Protein AF-C4J8D1-F1 (afdb_monomer_lite)

pLDDT: mean 80.63, std 13.25, range [53.44, 94.12]

Sequence (50 aa):
MSSMSITGCTEHLGPGHKNDAHLGHVFDDGPPPTGKRYCINSASLKLKPQ

Radius of gyration: 13.67 Å; chains: 1; bounding box: 24×30×38 Å

Structure (mmCIF, N/CA/C/O backbone):
data_AF-C4J8D1-F1
#
_entry.id   AF-C4J8D1-F1
#
loop_
_atom_site.group_PDB
_atom_site.id
_atom_site.type_symbol
_atom_site.label_atom_id
_atom_site.label_alt_id
_atom_site.label_comp_id
_atom_site.label_asym_id
_atom_site.label_entity_id
_atom_site.label_seq_id
_atom_site.pdbx_PDB_ins_code
_atom_site.Cartn_x
_atom_site.Cartn_y
_atom_site.Cartn_z
_atom_site.occupancy
_atom_site.B_iso_or_equiv
_atom_site.auth_seq_id
_atom_site.auth_comp_id
_atom_site.auth_asym_id
_atom_site.auth_atom_id
_atom_site.pdbx_PDB_model_num
ATOM 1 N N . MET A 1 1 ? -9.783 -17.078 4.078 1.00 56.59 1 MET A N 1
ATOM 2 C CA . MET A 1 1 ? -9.382 -15.697 4.425 1.00 56.59 1 MET A CA 1
ATOM 3 C C . MET A 1 1 ? -9.481 -14.887 3.144 1.00 56.59 1 MET A C 1
ATOM 5 O O . MET A 1 1 ? -8.806 -15.247 2.192 1.00 56.59 1 MET A O 1
ATOM 9 N N . SER A 1 2 ? -10.401 -13.924 3.054 1.00 64.38 2 SER A N 1
ATOM 10 C CA . SER A 1 2 ? -10.611 -13.151 1.821 1.00 64.38 2 SER A CA 1
ATOM 11 C C . SER A 1 2 ? -9.488 -12.119 1.692 1.00 64.38 2 SER A C 1
ATOM 13 O O . SER A 1 2 ? -9.477 -11.140 2.431 1.00 64.38 2 SER A O 1
ATOM 15 N N . SER A 1 3 ? -8.495 -12.379 0.841 1.00 77.50 3 SER A N 1
ATOM 16 C CA . SER A 1 3 ? -7.408 -11.442 0.540 1.00 77.50 3 SER A CA 1
ATOM 17 C C . SER A 1 3 ? -7.613 -10.871 -0.855 1.00 77.50 3 SER A C 1
ATOM 19 O O . SER A 1 3 ? -7.695 -11.636 -1.816 1.00 77.50 3 SER A O 1
ATOM 21 N N . MET A 1 4 ? -7.675 -9.548 -0.980 1.00 79.88 4 MET A N 1
ATOM 22 C CA . MET A 1 4 ? -7.769 -8.890 -2.285 1.00 79.88 4 MET A CA 1
ATOM 23 C C . MET A 1 4 ? -6.350 -8.568 -2.769 1.00 79.88 4 MET A C 1
ATOM 25 O O . MET A 1 4 ? -5.580 -7.934 -2.041 1.00 79.88 4 MET A O 1
ATOM 29 N N . SER A 1 5 ? -5.983 -9.014 -3.972 1.00 83.31 5 SER A N 1
ATOM 30 C CA . SER A 1 5 ? -4.690 -8.667 -4.575 1.00 83.31 5 SER A CA 1
ATOM 31 C C . SER A 1 5 ? -4.658 -7.191 -4.971 1.00 83.31 5 SER A C 1
ATOM 33 O O . SER A 1 5 ? -5.621 -6.655 -5.520 1.00 83.31 5 SER A O 1
ATOM 35 N N . ILE A 1 6 ? -3.537 -6.538 -4.683 1.00 83.62 6 ILE A N 1
ATOM 36 C CA . ILE A 1 6 ? -3.260 -5.149 -5.030 1.00 83.62 6 ILE A CA 1
ATOM 37 C C . ILE A 1 6 ? -2.377 -5.165 -6.274 1.00 83.62 6 ILE A C 1
ATOM 39 O O . ILE A 1 6 ? -1.228 -5.611 -6.228 1.00 83.62 6 ILE A O 1
ATOM 43 N N . THR A 1 7 ? -2.910 -4.642 -7.369 1.00 83.62 7 THR A N 1
ATOM 44 C CA . THR A 1 7 ? -2.197 -4.476 -8.636 1.00 83.62 7 THR A CA 1
ATOM 45 C C . THR A 1 7 ? -2.047 -2.987 -8.914 1.00 83.62 7 THR A C 1
ATOM 47 O O . THR A 1 7 ? -2.997 -2.225 -8.734 1.00 83.62 7 THR A O 1
ATOM 50 N N . GLY A 1 8 ? -0.857 -2.554 -9.322 1.00 74.19 8 GLY A N 1
ATOM 51 C CA . GLY A 1 8 ? -0.602 -1.166 -9.689 1.00 74.19 8 GLY A CA 1
ATOM 52 C C . GLY A 1 8 ? 0.413 -1.055 -10.816 1.00 74.19 8 GLY A C 1
ATOM 53 O O . GLY A 1 8 ? 1.258 -1.923 -11.005 1.00 74.19 8 GLY A O 1
ATOM 54 N N . CYS A 1 9 ? 0.325 0.025 -11.585 1.00 69.25 9 CYS A N 1
ATOM 55 C CA . CYS A 1 9 ? 1.262 0.300 -12.667 1.00 69.25 9 CYS A CA 1
ATOM 56 C C . CYS A 1 9 ? 2.574 0.849 -12.091 1.00 69.25 9 CYS A C 1
ATOM 58 O O . CYS A 1 9 ? 2.610 2.006 -11.674 1.00 69.25 9 CYS A O 1
ATOM 60 N N . THR A 1 10 ? 3.642 0.044 -12.045 1.00 63.78 10 THR A N 1
ATOM 61 C CA . THR A 1 10 ? 4.919 0.464 -11.429 1.00 63.78 10 THR A CA 1
ATOM 62 C C . THR A 1 10 ? 5.670 1.526 -12.226 1.00 63.78 10 THR A C 1
ATOM 64 O O . THR A 1 10 ? 6.458 2.261 -11.645 1.00 63.78 10 THR A O 1
ATOM 67 N N . GLU A 1 11 ? 5.386 1.702 -13.513 1.00 59.19 11 GLU A N 1
ATOM 68 C CA . GLU A 1 11 ? 5.927 2.792 -14.326 1.00 59.19 11 GLU A CA 1
ATOM 69 C C . GLU A 1 11 ? 5.280 2.792 -15.714 1.00 59.19 11 GLU A C 1
ATOM 71 O O . GLU A 1 11 ? 4.978 1.740 -16.279 1.00 59.19 11 GLU A O 1
ATOM 76 N N . HIS A 1 12 ? 5.059 3.984 -16.273 1.00 58.47 12 HIS A N 1
ATOM 77 C CA . HIS A 1 12 ? 4.697 4.131 -17.680 1.00 58.47 12 HIS A CA 1
ATOM 78 C C . HIS A 1 12 ? 5.956 3.889 -18.520 1.00 58.47 12 HIS A C 1
ATOM 80 O O . HIS A 1 12 ? 6.759 4.800 -18.701 1.00 58.47 12 HIS A O 1
ATOM 86 N N . LEU A 1 13 ? 6.125 2.680 -19.060 1.00 55.25 13 LEU A N 1
ATOM 87 C CA . LEU A 1 13 ? 7.235 2.343 -19.970 1.00 55.25 13 LEU A CA 1
ATOM 88 C C . LEU A 1 13 ? 7.089 2.956 -21.384 1.00 55.25 13 LEU A C 1
ATOM 90 O O . LEU A 1 13 ? 7.781 2.556 -22.312 1.00 55.25 13 LEU A O 1
ATOM 94 N N . GLY A 1 14 ? 6.216 3.948 -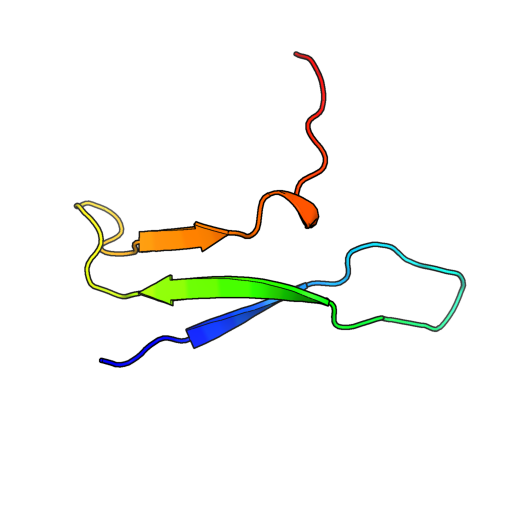21.568 1.00 56.53 14 GLY A N 1
ATOM 95 C CA . GLY A 1 14 ? 5.969 4.629 -22.840 1.00 56.53 14 GLY A CA 1
ATOM 96 C C . GLY A 1 14 ? 4.479 4.898 -23.080 1.00 56.53 14 GLY A C 1
ATOM 97 O O . GLY A 1 14 ? 3.635 4.466 -22.287 1.00 56.53 14 GLY A O 1
ATOM 98 N N . PRO A 1 15 ? 4.124 5.621 -24.158 1.00 55.06 15 PRO A N 1
ATOM 99 C CA . PRO A 1 15 ? 2.732 5.887 -24.501 1.00 55.06 15 PRO A CA 1
ATOM 100 C C . PRO A 1 15 ? 2.038 4.580 -24.920 1.00 55.06 15 PRO A C 1
ATOM 102 O O . PRO A 1 15 ? 2.243 4.087 -26.024 1.00 55.06 15 PRO A O 1
ATOM 105 N N . GLY A 1 16 ? 1.222 4.011 -24.024 1.00 62.59 16 GLY A N 1
ATOM 106 C CA . GLY A 1 16 ? 0.294 2.913 -24.332 1.00 62.59 16 GLY A CA 1
ATOM 107 C C . GLY A 1 16 ? 0.514 1.579 -23.608 1.00 62.59 16 GLY A C 1
ATOM 108 O O . GLY A 1 16 ? -0.330 0.699 -23.749 1.00 62.59 16 GLY A O 1
ATOM 109 N N . HIS A 1 17 ? 1.576 1.409 -22.809 1.00 53.44 17 HIS A N 1
ATOM 110 C CA . HIS A 1 17 ? 1.836 0.142 -22.107 1.00 53.44 17 HIS A CA 1
ATOM 111 C C . HIS A 1 17 ? 1.683 0.287 -20.588 1.00 53.44 17 HIS A C 1
ATOM 113 O O . HIS A 1 17 ? 2.603 0.707 -19.884 1.00 53.44 17 HIS A O 1
ATOM 119 N N . LYS A 1 18 ? 0.492 -0.057 -20.087 1.00 59.72 18 LYS A N 1
ATOM 120 C CA . LYS A 1 18 ? 0.212 -0.195 -18.654 1.0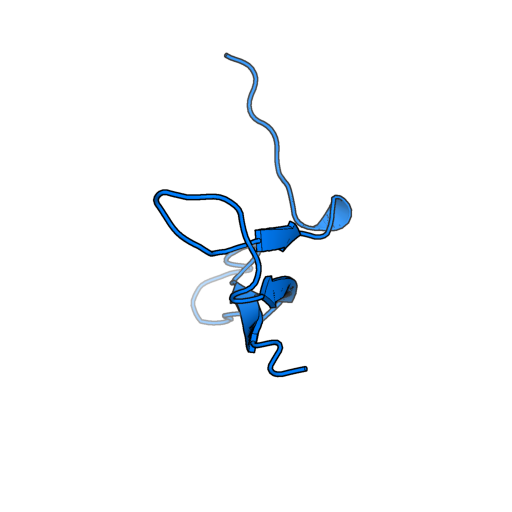0 59.72 18 LYS A CA 1
ATOM 121 C C . LYS A 1 18 ? 0.563 -1.617 -18.216 1.00 59.72 18 LYS A C 1
ATOM 123 O 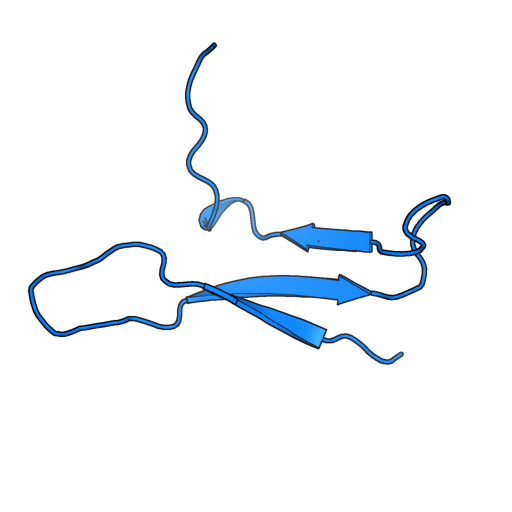O . LYS A 1 18 ? -0.149 -2.560 -18.540 1.00 59.72 18 LYS A O 1
ATOM 128 N N . ASN A 1 19 ? 1.686 -1.771 -17.521 1.00 66.94 19 ASN A N 1
ATOM 129 C CA . ASN A 1 19 ? 2.035 -3.042 -16.898 1.00 66.94 19 ASN A CA 1
ATOM 130 C C . ASN A 1 19 ? 1.382 -3.126 -15.526 1.00 66.94 19 ASN A C 1
ATOM 132 O O . ASN A 1 19 ? 1.738 -2.375 -14.623 1.00 66.94 19 ASN A O 1
ATOM 136 N N . ASP A 1 20 ? 0.446 -4.052 -15.386 1.00 74.75 20 ASP A N 1
ATOM 137 C CA . ASP A 1 20 ? -0.165 -4.411 -14.115 1.00 74.75 20 ASP A CA 1
ATOM 138 C C . ASP A 1 20 ? 0.847 -5.197 -13.270 1.00 74.75 20 ASP A C 1
ATOM 140 O O . ASP A 1 20 ? 0.992 -6.412 -13.396 1.00 74.75 20 ASP A O 1
ATOM 144 N N . ALA A 1 21 ? 1.596 -4.487 -12.424 1.00 81.94 21 ALA A N 1
ATOM 145 C CA . ALA A 1 21 ? 2.547 -5.096 -11.511 1.00 81.94 21 ALA A CA 1
ATOM 146 C C . ALA A 1 21 ? 1.855 -5.458 -10.194 1.00 81.94 21 ALA A C 1
ATOM 148 O O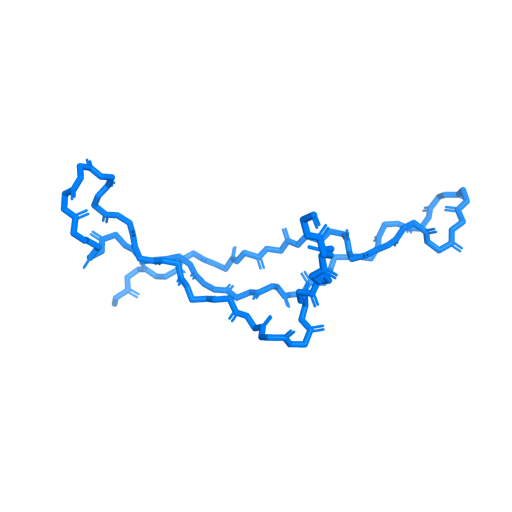 . ALA A 1 21 ? 1.116 -4.670 -9.597 1.00 81.94 21 ALA A O 1
ATOM 149 N N . HIS A 1 22 ? 2.113 -6.673 -9.724 1.00 88.38 22 HIS A N 1
ATOM 150 C CA . HIS A 1 22 ? 1.605 -7.139 -8.444 1.00 88.38 22 HIS A CA 1
ATOM 151 C C . HIS A 1 22 ? 2.326 -6.423 -7.292 1.00 88.38 22 HIS A C 1
ATOM 153 O O . HIS A 1 22 ? 3.530 -6.601 -7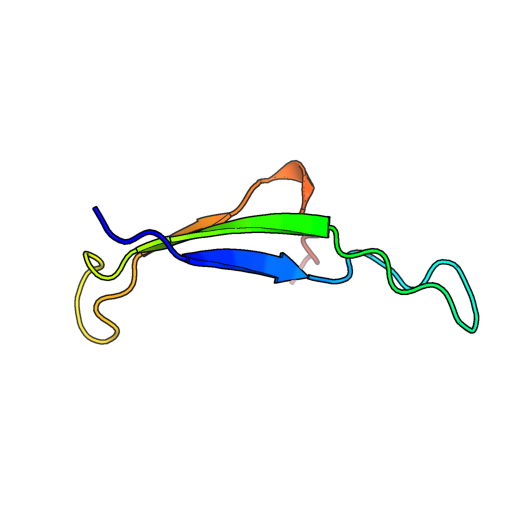.099 1.00 88.38 22 HIS A O 1
ATOM 159 N N . LEU A 1 23 ? 1.583 -5.637 -6.512 1.00 89.06 23 LEU A N 1
ATOM 160 C CA . LEU A 1 23 ? 2.103 -4.861 -5.384 1.00 89.06 23 LEU A CA 1
ATOM 161 C C . LEU A 1 23 ? 1.999 -5.621 -4.059 1.00 89.06 23 LEU A C 1
ATOM 163 O O . LEU A 1 23 ? 2.825 -5.414 -3.173 1.00 89.06 23 LEU A O 1
ATOM 167 N N . GLY A 1 24 ? 0.998 -6.492 -3.903 1.00 90.88 24 GLY A N 1
ATOM 168 C CA . GLY A 1 24 ? 0.783 -7.241 -2.667 1.00 90.88 24 GLY A CA 1
ATOM 169 C C . GLY A 1 24 ? -0.685 -7.559 -2.396 1.00 90.88 24 GLY A C 1
ATOM 170 O O . GLY A 1 24 ? -1.457 -7.781 -3.322 1.00 90.88 24 GLY A O 1
ATOM 171 N N . HIS A 1 25 ? -1.078 -7.580 -1.124 1.00 92.94 25 HIS A N 1
ATOM 172 C CA . HIS A 1 25 ? -2.420 -7.977 -0.688 1.00 92.94 25 HIS A CA 1
ATOM 173 C C . HIS A 1 25 ? -2.981 -7.015 0.359 1.00 92.94 25 HIS A C 1
ATOM 175 O O . HIS A 1 25 ? -2.242 -6.493 1.197 1.00 92.94 25 HIS A O 1
ATOM 181 N N . VAL A 1 26 ? -4.300 -6.826 0.354 1.00 91.19 26 VAL A N 1
ATOM 182 C CA . VAL A 1 26 ? -5.036 -6.204 1.460 1.00 91.19 26 VAL A CA 1
ATOM 183 C C . VAL A 1 26 ? -5.915 -7.243 2.145 1.00 91.19 26 VAL A C 1
ATOM 185 O O . VAL A 1 26 ? -6.549 -8.079 1.495 1.00 91.19 26 VAL A O 1
ATOM 188 N N . PHE A 1 27 ? -5.937 -7.174 3.470 1.00 92.19 27 PHE A N 1
ATOM 189 C CA . PHE A 1 27 ? -6.767 -7.998 4.335 1.00 92.19 27 PHE A CA 1
ATOM 190 C C . PHE A 1 27 ? -7.683 -7.102 5.176 1.00 92.19 27 PHE A C 1
ATOM 192 O O . PHE A 1 27 ? -7.270 -6.014 5.576 1.00 92.19 27 PHE A O 1
ATOM 199 N N . ASP A 1 28 ? -8.899 -7.563 5.470 1.00 92.38 28 ASP A N 1
ATOM 200 C CA . ASP A 1 28 ? -9.888 -6.847 6.300 1.00 92.38 28 ASP A CA 1
ATOM 201 C C . ASP A 1 28 ? -9.750 -7.146 7.812 1.00 92.38 28 ASP A C 1
ATOM 203 O O . ASP A 1 28 ? -10.691 -6.980 8.582 1.00 92.38 28 ASP A O 1
ATOM 207 N N . ASP A 1 29 ? -8.578 -7.614 8.249 1.00 92.62 29 ASP A N 1
ATOM 208 C CA . ASP A 1 29 ? -8.243 -7.928 9.646 1.00 92.62 29 ASP A CA 1
ATOM 209 C C . ASP A 1 29 ? -7.226 -6.935 10.246 1.00 92.62 29 ASP A C 1
ATOM 211 O O . ASP A 1 29 ? -6.425 -7.275 11.120 1.00 92.62 29 ASP A O 1
ATOM 215 N N . GLY A 1 30 ? -7.214 -5.702 9.738 1.00 89.81 30 GLY A N 1
ATOM 216 C CA . GLY A 1 30 ? -6.336 -4.643 10.227 1.00 89.81 30 GLY A CA 1
ATOM 217 C C . GLY A 1 30 ? -6.828 -3.984 11.519 1.00 89.81 30 GLY A C 1
ATOM 218 O O . GLY A 1 30 ? -7.982 -4.146 11.915 1.00 89.81 30 GLY A O 1
ATOM 219 N N . PRO A 1 31 ? -5.970 -3.192 12.181 1.00 92.06 31 PRO A N 1
ATOM 220 C CA . PRO A 1 31 ? -6.368 -2.421 13.351 1.00 92.06 31 PRO A CA 1
ATOM 221 C C . PRO A 1 31 ? -7.351 -1.287 12.982 1.00 92.06 31 PRO A C 1
ATOM 223 O O . PRO A 1 31 ? -7.367 -0.808 11.841 1.00 92.06 31 PRO A O 1
ATOM 226 N N . PRO A 1 32 ? -8.171 -0.815 13.938 1.00 91.81 32 PRO A N 1
ATOM 227 C CA . PRO A 1 32 ? -8.983 0.385 13.753 1.00 91.81 32 PRO A CA 1
ATOM 228 C C . PRO A 1 32 ? -8.090 1.618 13.513 1.00 91.81 32 PRO A C 1
ATOM 230 O O . PRO A 1 32 ? -6.961 1.662 14.006 1.00 91.81 32 PRO A O 1
ATOM 233 N N . PRO A 1 33 ? -8.567 2.635 12.769 1.00 91.38 33 PRO A N 1
ATOM 234 C CA . PRO A 1 33 ? -9.949 2.845 12.320 1.00 91.38 33 PRO A CA 1
ATOM 235 C C . PRO A 1 33 ? -10.291 2.223 10.959 1.00 91.38 33 PRO A C 1
ATOM 237 O O . PRO A 1 33 ? -11.465 2.108 10.623 1.00 91.38 33 PRO A O 1
ATOM 240 N N . THR A 1 34 ? -9.294 1.848 10.157 1.00 92.06 34 THR A N 1
ATOM 241 C CA . THR A 1 34 ? -9.534 1.378 8.784 1.00 92.06 34 THR A CA 1
ATOM 242 C C . THR A 1 34 ? -9.952 -0.085 8.732 1.00 92.06 34 THR A C 1
ATOM 244 O O . THR A 1 34 ? -10.591 -0.487 7.763 1.00 92.06 34 THR A O 1
ATOM 247 N N . GLY A 1 35 ? -9.563 -0.888 9.729 1.00 92.44 35 GLY A N 1
ATOM 248 C CA . GLY A 1 35 ? -9.805 -2.330 9.724 1.00 92.44 35 GLY A CA 1
ATOM 249 C C . GLY A 1 35 ? -9.047 -3.062 8.614 1.00 92.44 35 GLY A C 1
ATOM 250 O O . GLY A 1 35 ? -9.326 -4.225 8.351 1.00 92.44 35 GLY A O 1
ATOM 251 N N . LYS A 1 36 ? -8.101 -2.402 7.927 1.00 92.81 36 LYS A N 1
ATOM 252 C CA . LYS A 1 36 ? -7.395 -2.959 6.765 1.00 92.81 36 LYS A CA 1
ATOM 253 C C . LYS A 1 36 ? -5.909 -3.109 7.036 1.00 92.81 36 LYS A C 1
ATOM 255 O O . LYS A 1 36 ? -5.250 -2.159 7.458 1.00 92.81 36 LYS A O 1
ATOM 260 N N . ARG A 1 37 ? -5.369 -4.293 6.757 1.00 94.12 37 ARG A N 1
ATOM 261 C CA . ARG A 1 37 ? -3.935 -4.583 6.802 1.00 94.12 37 ARG A CA 1
ATOM 262 C C . ARG A 1 37 ? -3.394 -4.676 5.382 1.00 94.12 37 ARG A C 1
ATOM 264 O O . ARG A 1 37 ? -3.797 -5.549 4.616 1.00 94.12 37 ARG A O 1
ATOM 271 N N . TYR A 1 38 ? -2.456 -3.794 5.053 1.00 91.62 38 TYR A N 1
ATOM 272 C CA . TYR A 1 38 ? -1.778 -3.772 3.759 1.00 91.62 38 TYR A CA 1
ATOM 273 C C . TYR A 1 38 ? -0.453 -4.526 3.858 1.00 91.62 38 TYR A C 1
ATOM 275 O O . TYR A 1 38 ? 0.406 -4.186 4.668 1.00 91.62 38 TYR A O 1
ATOM 283 N N . CYS A 1 39 ? -0.288 -5.547 3.027 1.00 93.00 39 CYS A N 1
ATOM 284 C CA . CYS A 1 39 ? 0.964 -6.263 2.842 1.00 93.00 39 CYS A CA 1
ATOM 285 C C . CYS A 1 39 ? 1.514 -5.878 1.468 1.00 93.00 39 CYS A C 1
ATOM 287 O O . CYS A 1 39 ? 0.979 -6.326 0.457 1.00 93.00 39 CYS A O 1
ATOM 289 N N . ILE A 1 40 ? 2.536 -5.018 1.432 1.00 91.81 40 ILE A N 1
ATOM 290 C CA . ILE A 1 40 ? 3.137 -4.501 0.194 1.00 91.81 40 ILE A CA 1
ATOM 291 C C . ILE A 1 40 ? 4.538 -5.082 0.019 1.00 91.81 40 ILE A C 1
ATOM 293 O O . ILE A 1 40 ? 5.318 -5.135 0.970 1.00 91.81 40 ILE A O 1
ATOM 297 N N . ASN A 1 41 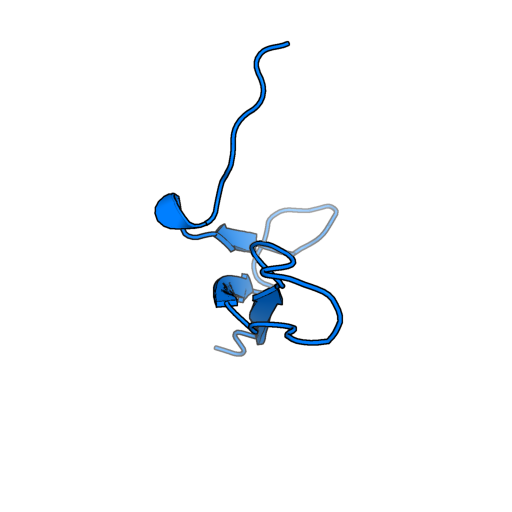? 4.861 -5.502 -1.200 1.00 90.06 41 ASN A N 1
ATOM 298 C CA . ASN A 1 41 ? 6.192 -5.962 -1.560 1.00 90.06 41 ASN A CA 1
ATOM 299 C C . ASN A 1 41 ? 7.175 -4.783 -1.562 1.00 90.06 41 ASN A C 1
ATOM 301 O O . ASN A 1 41 ? 6.951 -3.775 -2.232 1.00 90.06 41 ASN A O 1
ATOM 305 N N . SER A 1 42 ? 8.292 -4.924 -0.848 1.00 89.19 42 SER A N 1
ATOM 306 C CA . SER A 1 42 ? 9.347 -3.910 -0.807 1.00 89.19 42 SER A CA 1
ATOM 307 C C . SER A 1 42 ? 9.946 -3.627 -2.185 1.00 89.19 42 SER A C 1
ATOM 309 O O . SER A 1 42 ? 10.272 -2.479 -2.472 1.00 89.19 42 SER A O 1
ATOM 311 N N . ALA A 1 43 ? 10.017 -4.633 -3.064 1.00 88.19 43 ALA A N 1
ATOM 312 C CA . ALA A 1 43 ? 10.494 -4.471 -4.438 1.00 88.19 43 ALA A CA 1
ATOM 313 C C . ALA A 1 43 ? 9.608 -3.532 -5.278 1.00 88.19 43 ALA A C 1
ATOM 315 O O . ALA A 1 43 ? 10.059 -3.000 -6.287 1.00 88.19 43 ALA A O 1
ATOM 316 N N . SER A 1 44 ? 8.359 -3.315 -4.860 1.00 85.62 44 SER A N 1
ATOM 317 C CA . SER A 1 44 ? 7.402 -2.434 -5.532 1.00 85.62 44 SER A CA 1
ATOM 318 C C . SER A 1 44 ? 7.391 -1.006 -4.971 1.00 85.62 44 SER A C 1
ATOM 320 O O . SER A 1 44 ? 6.627 -0.168 -5.449 1.00 85.62 44 SER A O 1
ATOM 322 N N . LEU A 1 45 ? 8.198 -0.709 -3.947 1.00 86.38 45 LEU A N 1
ATOM 323 C CA . LEU A 1 45 ? 8.236 0.598 -3.295 1.00 86.38 45 LEU A CA 1
ATOM 324 C C . LEU A 1 45 ? 9.412 1.438 -3.800 1.00 86.38 45 LEU A C 1
ATOM 326 O O . LEU A 1 45 ? 10.562 1.006 -3.783 1.00 86.38 45 LEU A O 1
ATOM 330 N N . LYS A 1 46 ? 9.131 2.693 -4.165 1.00 86.81 46 LYS A N 1
ATOM 331 C CA . LYS A 1 46 ? 10.146 3.716 -4.444 1.00 86.81 46 LYS A CA 1
ATOM 332 C C . LYS A 1 46 ? 10.078 4.801 -3.376 1.00 86.81 46 LYS A C 1
ATOM 334 O O . LYS A 1 46 ? 9.192 5.652 -3.399 1.00 86.81 46 LYS A O 1
ATOM 339 N N . LEU A 1 47 ? 11.006 4.751 -2.426 1.00 89.06 47 LEU A N 1
ATOM 340 C CA . LEU A 1 47 ? 11.081 5.715 -1.331 1.00 89.06 47 LEU A CA 1
ATOM 341 C C . LEU A 1 47 ? 11.696 7.027 -1.828 1.00 89.06 47 LEU A C 1
ATOM 343 O O . LEU A 1 47 ? 12.739 7.023 -2.481 1.00 89.06 47 LEU A O 1
ATOM 347 N N . LYS A 1 48 ? 11.049 8.150 -1.516 1.00 89.50 48 LYS A N 1
ATOM 348 C CA . LYS A 1 48 ? 11.622 9.486 -1.697 1.00 89.50 48 LYS A CA 1
ATOM 349 C C . LYS A 1 48 ? 12.116 9.992 -0.338 1.00 89.50 48 LYS A C 1
ATOM 351 O O . LYS A 1 48 ? 11.362 9.863 0.628 1.00 89.50 48 LYS A O 1
ATOM 356 N N . PRO A 1 49 ? 13.340 10.539 -0.249 1.00 87.31 49 PRO A N 1
ATOM 357 C CA . PRO A 1 49 ? 13.787 11.251 0.946 1.00 87.31 49 PRO A CA 1
ATOM 358 C C . PRO A 1 49 ? 12.838 12.414 1.273 1.00 87.31 49 PRO A C 1
ATOM 360 O O . PRO A 1 49 ? 12.221 12.959 0.352 1.00 87.31 49 PRO A O 1
ATOM 363 N N . GLN A 1 50 ? 12.715 12.759 2.560 1.00 77.00 50 GLN A N 1
ATOM 364 C CA . GLN A 1 50 ? 11.987 13.955 3.003 1.00 77.00 50 GLN A CA 1
ATOM 365 C C . GLN A 1 50 ? 12.842 15.211 2.879 1.00 77.00 50 GLN A C 1
ATOM 367 O O . GLN A 1 50 ? 14.070 15.099 3.100 1.00 77.00 50 GLN A O 1
#

Organism: Zea mays (NCBI:txid4577)

Foldseek 3Di:
DDKDWDWAQLDDPDPPDRDGHTFFIWDQCDDPDRSIDDDGDPVSDDDDDD

InterPro domains:
  IPR002579 Peptide methionine sulphoxide reductase MrsB domain [PF01641] (18-49)
  IPR002579 Peptide methionine sulphoxide reductase MrsB domain [PS51790] (1-50)
  IPR011057 Mss4-like superfamily [SSF51316] (18-49)
  IPR028427 Peptide methionine sulfoxide reductase MsrB [PTHR10173] (18-50)

Secondary structure (DSSP, 8-state):
--EEEEEEE----STT---EEEEEEEES-PPTTT--EEEE-GGG--PPP-